Protein AF-A0A7U7JSB1-F1 (afdb_monomer)

Organism: NCBI:txid985002

Sequence (61 aa):
MFGDQRQEATKYVIKEGYQDIYFLNKNGEWYYFEVRSVWRGKHIIRVKDGLLGWRKEIVTE

Radius of gyration: 11.06 Å; Cα contacts (8 Å, |Δi|>4): 91; chains: 1; bounding box: 21×33×19 Å

Structure (mmCIF, N/CA/C/O backbone):
data_AF-A0A7U7JSB1-F1
#
_entry.id   AF-A0A7U7JSB1-F1
#
loop_
_atom_site.group_PDB
_atom_site.id
_atom_site.type_symbol
_atom_site.label_atom_id
_atom_site.label_alt_id
_atom_site.label_comp_id
_atom_site.label_asym_id
_atom_site.label_entity_id
_atom_site.label_seq_id
_atom_site.pdbx_PDB_ins_code
_atom_site.Cartn_x
_atom_site.Cartn_y
_atom_site.Cartn_z
_atom_site.occupancy
_atom_site.B_iso_or_equiv
_atom_site.auth_seq_id
_atom_site.auth_comp_id
_atom_site.auth_asym_id
_atom_site.auth_atom_id
_atom_site.pdbx_PDB_model_num
ATOM 1 N N . MET A 1 1 ? -7.744 17.949 -0.052 1.00 54.41 1 M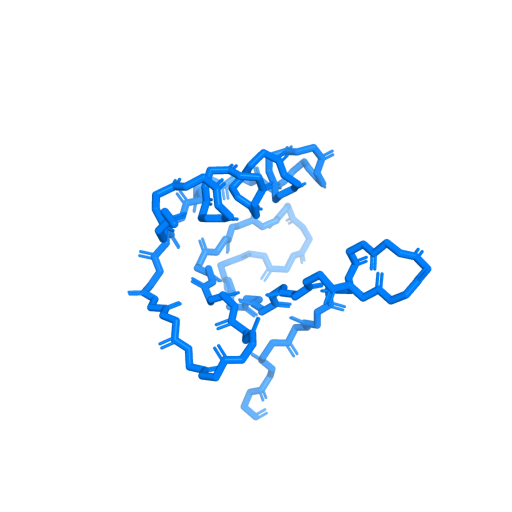ET A N 1
ATOM 2 C CA . MET A 1 1 ? -8.014 17.247 -1.327 1.00 54.41 1 MET A CA 1
ATOM 3 C C . MET A 1 1 ? -7.761 15.752 -1.140 1.00 54.41 1 MET A C 1
ATOM 5 O O . MET A 1 1 ? -6.624 15.314 -1.197 1.00 54.41 1 MET A O 1
ATOM 9 N N . PHE A 1 2 ? -8.798 14.956 -0.857 1.00 54.34 2 PHE A N 1
ATOM 10 C CA . PHE A 1 2 ? -8.654 13.509 -0.600 1.00 54.34 2 PHE A CA 1
ATOM 11 C C . PHE A 1 2 ? -8.183 12.700 -1.824 1.00 54.34 2 PHE A C 1
ATOM 13 O O . PHE A 1 2 ? -7.643 11.607 -1.668 1.00 54.34 2 PHE A O 1
ATOM 20 N N . GLY A 1 3 ? -8.362 13.241 -3.034 1.00 62.75 3 GLY A N 1
ATOM 21 C CA . GLY A 1 3 ? -7.927 12.600 -4.276 1.00 62.75 3 GLY A CA 1
ATOM 22 C C . GLY A 1 3 ? -6.409 12.523 -4.445 1.00 62.75 3 GLY A C 1
ATOM 23 O O . GLY A 1 3 ? -5.938 11.623 -5.131 1.00 62.75 3 GLY A O 1
ATOM 24 N N . ASP A 1 4 ? -5.650 13.416 -3.811 1.00 82.62 4 ASP A N 1
ATOM 25 C CA . ASP A 1 4 ? -4.196 13.498 -3.992 1.00 82.62 4 ASP A CA 1
ATOM 26 C C . ASP A 1 4 ? -3.470 12.403 -3.192 1.00 82.62 4 ASP A C 1
ATOM 28 O O . ASP A 1 4 ? -2.735 11.584 -3.737 1.00 82.62 4 ASP A O 1
ATOM 32 N N . GLN A 1 5 ? -3.819 12.250 -1.910 1.00 87.56 5 GLN A N 1
ATOM 33 C CA . GLN A 1 5 ? -3.221 11.220 -1.052 1.00 87.56 5 GLN A CA 1
ATOM 34 C C . GLN A 1 5 ? -3.529 9.786 -1.508 1.00 87.56 5 GLN A C 1
ATOM 36 O O . GLN A 1 5 ? -2.683 8.903 -1.383 1.00 87.56 5 GLN A O 1
ATOM 41 N N . ARG A 1 6 ? -4.727 9.532 -2.057 1.00 90.81 6 ARG A N 1
ATOM 42 C CA . ARG A 1 6 ? -5.051 8.218 -2.637 1.00 90.81 6 ARG A CA 1
ATOM 43 C C . ARG A 1 6 ? -4.180 7.923 -3.860 1.00 90.81 6 ARG A C 1
ATOM 45 O O . ARG A 1 6 ? -3.761 6.778 -4.043 1.00 90.81 6 ARG A O 1
ATOM 52 N N . GLN A 1 7 ? -3.936 8.921 -4.708 1.00 93.31 7 GLN A N 1
ATOM 53 C CA . GLN A 1 7 ? -3.072 8.756 -5.876 1.00 93.31 7 GLN A CA 1
ATOM 54 C C . GLN A 1 7 ? -1.634 8.461 -5.455 1.00 93.31 7 GLN A C 1
ATOM 56 O O . GLN A 1 7 ? -1.041 7.525 -5.983 1.00 93.31 7 GLN A O 1
ATOM 61 N N . GLU A 1 8 ? -1.107 9.175 -4.461 1.00 94.12 8 GLU A N 1
ATOM 62 C CA . GLU A 1 8 ? 0.230 8.912 -3.921 1.00 94.12 8 GLU A CA 1
ATOM 63 C C . GLU A 1 8 ? 0.345 7.508 -3.306 1.00 94.12 8 GLU A C 1
ATOM 65 O O . GLU A 1 8 ? 1.283 6.778 -3.629 1.00 94.12 8 GLU A O 1
ATOM 70 N N . ALA A 1 9 ? -0.656 7.067 -2.533 1.00 94.69 9 ALA A N 1
ATOM 71 C CA . ALA A 1 9 ? -0.707 5.699 -2.010 1.00 94.69 9 ALA A CA 1
ATOM 72 C C . ALA A 1 9 ? -0.697 4.657 -3.141 1.00 94.69 9 ALA A C 1
ATOM 74 O O . ALA A 1 9 ? 0.025 3.665 -3.083 1.00 94.69 9 ALA A O 1
ATOM 75 N N . THR A 1 10 ? -1.463 4.901 -4.208 1.00 94.88 10 THR A N 1
ATOM 76 C CA . THR A 1 10 ? -1.518 4.005 -5.372 1.00 94.88 10 THR A CA 1
ATOM 77 C C . THR A 1 10 ? -0.169 3.955 -6.097 1.00 94.88 10 THR A C 1
ATOM 79 O O . THR A 1 10 ? 0.313 2.871 -6.416 1.00 94.88 10 THR A O 1
ATOM 82 N N . LYS A 1 11 ? 0.489 5.106 -6.307 1.00 95.25 11 LYS A N 1
ATOM 83 C CA . LYS A 1 11 ? 1.837 5.173 -6.898 1.00 95.25 11 LYS A CA 1
ATOM 84 C C . LYS A 1 11 ? 2.862 4.422 -6.053 1.00 95.25 11 LYS A C 1
ATOM 86 O O . LYS A 1 11 ? 3.715 3.743 -6.617 1.00 95.25 11 LYS A O 1
ATOM 91 N N . TYR A 1 12 ? 2.782 4.532 -4.727 1.00 95.12 12 TYR A N 1
ATOM 92 C CA . TYR A 1 12 ? 3.635 3.771 -3.818 1.00 95.12 12 TYR A CA 1
ATOM 93 C C . TYR A 1 12 ? 3.448 2.258 -4.016 1.00 95.12 12 TYR A C 1
ATOM 95 O O . TYR A 1 12 ? 4.425 1.555 -4.254 1.00 95.12 12 TYR A O 1
ATOM 103 N N . VAL A 1 13 ? 2.205 1.763 -4.036 1.00 95.56 13 VAL A N 1
ATOM 104 C CA . VAL A 1 13 ? 1.920 0.328 -4.239 1.00 95.56 13 VAL A CA 1
ATOM 105 C C . VAL A 1 13 ? 2.382 -0.172 -5.616 1.00 95.56 13 VAL A C 1
ATOM 107 O O . VAL A 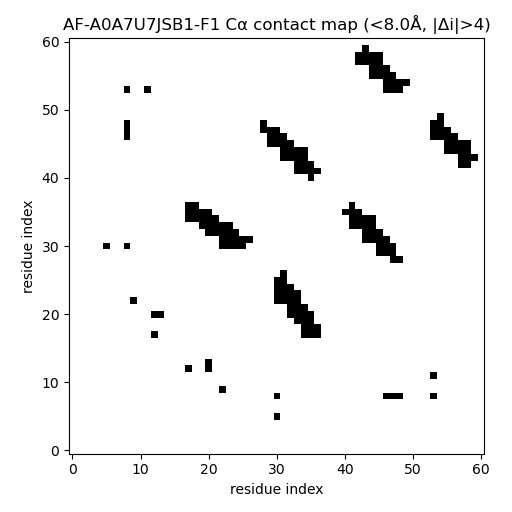1 13 ? 2.896 -1.283 -5.715 1.00 95.56 13 VAL A O 1
ATOM 110 N N . ILE A 1 14 ? 2.269 0.644 -6.670 1.00 94.62 14 ILE A N 1
ATOM 111 C CA . ILE A 1 14 ? 2.805 0.309 -8.003 1.00 94.62 14 ILE A CA 1
ATOM 112 C C . ILE A 1 14 ? 4.336 0.177 -7.962 1.00 94.62 14 ILE A C 1
ATOM 114 O O . ILE A 1 14 ? 4.886 -0.770 -8.523 1.00 94.62 14 ILE A O 1
ATOM 118 N N . LYS A 1 15 ? 5.034 1.094 -7.277 1.00 95.00 15 LYS A N 1
ATOM 119 C CA . LYS A 1 15 ? 6.503 1.061 -7.140 1.00 95.00 15 LYS A CA 1
ATOM 120 C C . LYS A 1 15 ? 7.010 -0.161 -6.372 1.00 95.00 15 LYS A C 1
ATOM 122 O O . LYS A 1 15 ? 8.121 -0.604 -6.634 1.00 95.00 15 LYS A O 1
ATOM 127 N N . GLU A 1 16 ? 6.200 -0.724 -5.478 1.00 93.44 16 GLU A N 1
ATOM 128 C CA . GLU A 1 16 ? 6.516 -1.962 -4.752 1.00 93.44 16 GLU A CA 1
ATOM 129 C C . GLU A 1 16 ? 6.505 -3.218 -5.649 1.00 93.44 16 GLU A C 1
ATOM 131 O O . GLU A 1 16 ? 6.905 -4.293 -5.205 1.00 93.44 16 GLU A O 1
ATOM 136 N N . GLY A 1 17 ? 6.063 -3.107 -6.909 1.00 93.38 17 GLY A N 1
ATOM 137 C CA . GLY A 1 17 ? 6.129 -4.198 -7.887 1.00 93.38 17 GLY A CA 1
ATOM 138 C C . GLY A 1 17 ? 5.022 -5.245 -7.751 1.00 93.38 17 GLY A C 1
ATOM 139 O O . GLY A 1 17 ? 5.154 -6.358 -8.263 1.00 93.38 17 GLY A O 1
ATOM 140 N N . TYR A 1 18 ? 3.928 -4.910 -7.064 1.00 94.38 18 TYR A N 1
ATOM 141 C CA . TYR A 1 18 ? 2.742 -5.758 -7.021 1.00 94.38 18 TYR A CA 1
ATOM 142 C C . TYR A 1 18 ? 2.037 -5.824 -8.382 1.00 94.38 18 TYR A C 1
ATOM 144 O O . TYR A 1 18 ? 2.046 -4.879 -9.169 1.00 94.38 18 TYR A O 1
ATOM 152 N N . GLN A 1 19 ? 1.389 -6.955 -8.632 1.00 93.75 19 GLN A N 1
ATOM 153 C CA . GLN A 1 19 ? 0.502 -7.188 -9.768 1.00 93.75 19 GLN A CA 1
ATOM 154 C C . GLN A 1 19 ? -0.955 -7.059 -9.312 1.00 93.75 19 GLN A C 1
ATOM 156 O O . GLN A 1 19 ? -1.223 -7.114 -8.111 1.00 93.75 19 GLN A O 1
ATOM 161 N N . ASP A 1 20 ? -1.890 -6.919 -10.257 1.00 94.31 20 ASP A N 1
ATOM 162 C CA . ASP A 1 20 ? -3.337 -6.950 -9.989 1.00 94.31 20 ASP A CA 1
ATOM 163 C C . ASP A 1 20 ? -3.747 -6.032 -8.812 1.00 94.31 20 ASP A C 1
ATOM 165 O O . ASP A 1 20 ? -4.353 -6.482 -7.842 1.00 94.31 20 ASP A O 1
ATOM 169 N N . ILE A 1 21 ? -3.337 -4.756 -8.857 1.00 95.94 21 ILE A N 1
ATOM 170 C CA . ILE A 1 21 ? -3.528 -3.794 -7.759 1.00 95.94 21 ILE A CA 1
ATOM 171 C C . ILE A 1 21 ? -4.947 -3.217 -7.801 1.00 95.94 21 ILE A C 1
ATOM 173 O O . ILE A 1 21 ? -5.284 -2.444 -8.700 1.00 95.94 21 ILE A O 1
ATOM 177 N N . TYR A 1 22 ? -5.743 -3.502 -6.772 1.00 96.25 22 TYR A N 1
ATOM 178 C CA . TYR A 1 22 ? -7.095 -2.974 -6.605 1.00 96.25 22 TYR A CA 1
ATOM 179 C C . TYR A 1 22 ? -7.228 -2.221 -5.285 1.00 96.25 22 TYR A C 1
ATOM 181 O O . TYR A 1 22 ? -6.991 -2.761 -4.207 1.00 96.25 22 TYR A O 1
ATOM 189 N N . PHE A 1 23 ? -7.639 -0.955 -5.357 1.00 95.75 23 PHE A N 1
ATOM 190 C CA . PHE A 1 23 ? -7.972 -0.178 -4.165 1.00 95.75 23 PHE A CA 1
ATOM 191 C C . PHE A 1 23 ? -9.292 -0.673 -3.568 1.00 95.75 23 PHE A C 1
ATOM 193 O O . PHE A 1 23 ? -10.311 -0.669 -4.256 1.00 95.75 23 PHE A O 1
ATOM 200 N N . LEU A 1 24 ? -9.274 -1.045 -2.288 1.00 95.75 24 LEU A N 1
ATOM 201 C CA . LEU A 1 24 ? -10.449 -1.547 -1.577 1.00 95.75 24 LEU A CA 1
ATOM 202 C C . LEU A 1 24 ? -11.189 -0.410 -0.878 1.00 95.75 24 LEU A C 1
ATOM 204 O O . LEU A 1 24 ? -12.324 -0.079 -1.214 1.00 95.75 24 LEU A O 1
ATOM 208 N N . ASN A 1 25 ? -10.543 0.192 0.117 1.00 95.19 25 ASN A N 1
ATOM 209 C CA . ASN A 1 25 ? -11.121 1.257 0.920 1.00 95.19 25 ASN A CA 1
ATOM 210 C C . ASN A 1 25 ? -10.029 2.060 1.642 1.00 95.19 25 ASN A C 1
ATOM 212 O O . ASN A 1 25 ? -8.831 1.775 1.561 1.00 95.19 25 ASN A O 1
ATOM 216 N N . LYS A 1 26 ? -10.470 3.089 2.362 1.00 94.50 26 LYS A N 1
ATOM 217 C CA . LYS A 1 26 ? -9.657 3.827 3.324 1.00 94.50 26 LYS A CA 1
ATOM 218 C C . LYS A 1 26 ? -10.308 3.698 4.696 1.00 94.50 26 LYS A C 1
ATOM 220 O O . LYS A 1 26 ? -11.506 3.940 4.816 1.00 94.50 26 LYS A O 1
ATOM 225 N N . ASN A 1 27 ? -9.523 3.371 5.718 1.00 94.19 27 ASN A N 1
ATOM 226 C CA . ASN A 1 27 ? -9.966 3.377 7.110 1.00 94.19 27 ASN A CA 1
ATOM 227 C C . ASN A 1 27 ? -8.944 4.131 7.971 1.00 94.19 27 ASN A C 1
ATOM 229 O O . ASN A 1 27 ? -7.796 3.701 8.115 1.00 94.19 27 ASN A O 1
ATOM 233 N N . GLY A 1 28 ? -9.353 5.282 8.510 1.00 92.88 28 GLY A N 1
ATOM 234 C CA . GLY A 1 28 ? -8.452 6.210 9.190 1.00 92.88 28 GLY A CA 1
ATOM 235 C C . GLY A 1 28 ? -7.329 6.680 8.262 1.00 92.88 28 GLY A C 1
ATOM 236 O O . GLY A 1 28 ? -7.579 7.192 7.171 1.00 92.88 28 GLY A O 1
ATOM 237 N N . GLU A 1 29 ? -6.084 6.487 8.689 1.00 93.81 29 GLU A N 1
ATOM 238 C CA . GLU A 1 29 ? -4.885 6.819 7.905 1.00 93.81 29 GLU A CA 1
ATOM 239 C C . GLU A 1 29 ? -4.511 5.744 6.873 1.00 93.81 29 GLU A C 1
ATOM 241 O O . GLU A 1 29 ? -3.679 5.990 6.002 1.00 93.81 29 GLU A O 1
ATOM 246 N N . TRP A 1 30 ? -5.106 4.553 6.963 1.00 96.25 30 TRP A N 1
ATOM 247 C CA . TRP A 1 30 ? -4.726 3.399 6.157 1.00 96.25 30 TRP A CA 1
AT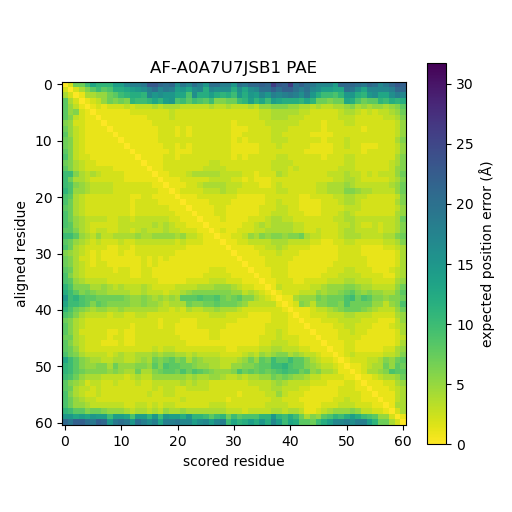OM 248 C C . TRP A 1 30 ? -5.528 3.313 4.860 1.00 96.25 30 TRP A C 1
ATOM 250 O O . TRP A 1 30 ? -6.758 3.379 4.863 1.00 96.25 30 TRP A O 1
ATOM 260 N N . TYR A 1 31 ? -4.819 3.087 3.759 1.00 96.62 31 TYR A N 1
ATOM 261 C CA . TYR A 1 31 ? -5.354 2.758 2.444 1.00 96.62 31 TYR A CA 1
ATOM 262 C C . TYR A 1 31 ? -5.164 1.264 2.199 1.00 96.62 31 TYR A C 1
ATOM 264 O O . TYR A 1 31 ? -4.039 0.768 2.253 1.00 96.62 31 TYR A O 1
ATOM 272 N N . TYR A 1 32 ? -6.254 0.551 1.942 1.00 97.12 32 TYR A N 1
ATOM 273 C CA . TYR A 1 32 ? -6.251 -0.895 1.758 1.00 97.12 32 TYR A CA 1
ATOM 274 C C . TYR A 1 32 ? -6.260 -1.237 0.275 1.00 97.12 32 TYR A C 1
ATOM 276 O O . TYR A 1 32 ? -7.030 -0.668 -0.504 1.00 97.12 32 TYR A O 1
ATOM 284 N N . PHE A 1 33 ? -5.416 -2.191 -0.095 1.00 97.19 33 PHE A N 1
ATOM 285 C CA . PHE A 1 33 ? -5.284 -2.681 -1.454 1.00 97.19 33 PHE A CA 1
ATOM 286 C C . PHE A 1 33 ? -5.309 -4.199 -1.458 1.00 97.19 33 PHE A C 1
ATOM 288 O O . PHE A 1 33 ? -4.640 -4.847 -0.656 1.00 97.19 33 PHE A O 1
ATOM 295 N N . GLU A 1 34 ? -6.050 -4.755 -2.399 1.00 97.12 34 GLU A N 1
ATOM 296 C CA . GLU A 1 34 ? -5.871 -6.127 -2.828 1.00 97.12 34 GLU A CA 1
ATOM 297 C C . GLU A 1 34 ? -4.783 -6.138 -3.898 1.00 97.12 34 GLU A C 1
ATOM 299 O O . GLU A 1 34 ? -4.795 -5.323 -4.820 1.00 97.12 34 GLU A O 1
ATOM 304 N N . VAL A 1 35 ? -3.807 -7.020 -3.735 1.00 96.75 35 VAL A N 1
ATOM 305 C CA . VAL A 1 35 ? -2.641 -7.118 -4.608 1.00 96.75 35 VAL A CA 1
ATOM 306 C C . VAL A 1 35 ? -2.299 -8.576 -4.856 1.00 96.75 35 VAL A C 1
ATOM 308 O O . VAL A 1 35 ? -2.662 -9.471 -4.090 1.00 96.75 35 VAL A O 1
ATOM 311 N N . ARG A 1 36 ? -1.526 -8.823 -5.906 1.00 95.25 36 ARG A N 1
ATOM 312 C CA . ARG A 1 36 ? -0.920 -10.118 -6.180 1.00 95.25 36 ARG A CA 1
ATOM 313 C C . ARG A 1 36 ? 0.596 -10.002 -6.177 1.00 95.25 36 ARG A C 1
ATOM 315 O O . ARG A 1 36 ? 1.168 -9.089 -6.765 1.00 95.25 36 ARG A O 1
ATOM 322 N N . SER A 1 37 ? 1.264 -10.949 -5.530 1.00 92.56 37 SER A N 1
ATOM 323 C CA . SER A 1 37 ? 2.710 -11.139 -5.666 1.00 92.56 37 SER A CA 1
ATOM 324 C C . SER A 1 37 ? 3.014 -12.537 -6.184 1.00 92.56 37 SER A C 1
ATOM 326 O O . SER A 1 37 ? 2.247 -13.474 -5.964 1.00 92.56 37 SER A O 1
ATOM 328 N N . VAL A 1 38 ? 4.155 -12.685 -6.859 1.00 89.12 38 VAL A N 1
ATOM 329 C CA . VAL A 1 38 ? 4.594 -13.974 -7.420 1.00 89.12 38 VAL A CA 1
ATOM 330 C C . VAL A 1 38 ? 4.715 -15.044 -6.328 1.00 89.12 38 VAL A C 1
ATOM 332 O O . VAL A 1 38 ? 4.304 -16.179 -6.531 1.00 89.12 38 VAL A O 1
ATOM 335 N N . TRP A 1 39 ? 5.216 -14.666 -5.148 1.00 86.00 39 TRP A N 1
ATOM 336 C CA . TRP A 1 39 ? 5.521 -15.600 -4.060 1.00 86.00 39 TRP A CA 1
ATOM 337 C C . TRP A 1 39 ? 4.345 -15.902 -3.125 1.00 86.00 39 TRP A C 1
ATOM 339 O O . TRP A 1 39 ? 4.296 -16.983 -2.549 1.00 86.00 39 TRP A O 1
ATOM 349 N N . ARG A 1 40 ? 3.412 -14.957 -2.934 1.00 87.00 40 ARG A N 1
ATOM 350 C CA . ARG A 1 40 ? 2.312 -15.081 -1.953 1.00 87.00 40 ARG A CA 1
ATOM 351 C C . ARG A 1 40 ? 0.930 -15.172 -2.603 1.00 87.00 40 ARG A C 1
ATOM 353 O O . ARG A 1 40 ? -0.059 -15.363 -1.907 1.00 87.00 40 ARG A O 1
ATOM 360 N N . GLY A 1 41 ? 0.851 -15.025 -3.925 1.00 92.56 41 GLY A N 1
ATOM 361 C CA . GLY A 1 41 ? -0.417 -14.948 -4.634 1.00 92.56 41 GLY A CA 1
ATOM 362 C C . GLY A 1 41 ? -1.209 -13.702 -4.241 1.00 92.56 41 GLY A C 1
ATOM 363 O O . GLY A 1 41 ? -0.642 -12.645 -3.945 1.00 92.56 41 GLY A O 1
ATOM 364 N N . LYS A 1 42 ? -2.534 -13.827 -4.279 1.00 95.56 42 LYS A N 1
ATOM 365 C CA . LYS A 1 42 ? -3.485 -12.754 -3.989 1.00 95.56 42 LYS A CA 1
ATOM 366 C C . LYS A 1 42 ? -3.601 -12.531 -2.475 1.00 95.56 42 LYS A C 1
ATOM 368 O O . LYS A 1 42 ? -3.841 -13.482 -1.742 1.00 95.56 42 LYS A O 1
ATOM 373 N N . HIS A 1 43 ? -3.416 -11.298 -2.011 1.00 95.50 43 HIS A N 1
ATOM 374 C CA . HIS A 1 43 ? -3.499 -10.930 -0.594 1.00 95.50 43 HIS A CA 1
ATOM 375 C C . HIS A 1 43 ? -3.834 -9.446 -0.419 1.00 95.50 43 HIS A C 1
ATOM 377 O O . HIS A 1 43 ? -3.765 -8.661 -1.364 1.00 95.50 43 HIS A O 1
ATOM 383 N N . ILE A 1 44 ? -4.184 -9.057 0.807 1.00 96.94 44 ILE A N 1
ATOM 384 C CA . ILE A 1 44 ? -4.494 -7.670 1.149 1.00 96.94 44 ILE A C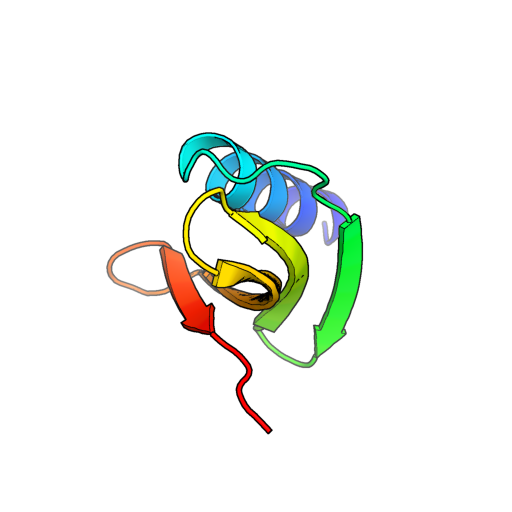A 1
ATOM 385 C C . ILE A 1 44 ? -3.289 -7.034 1.841 1.00 96.94 44 ILE A C 1
ATOM 387 O O . ILE A 1 44 ? -2.663 -7.619 2.728 1.00 96.94 44 ILE A O 1
ATOM 391 N N . ILE A 1 45 ? -2.982 -5.805 1.445 1.00 96.88 45 ILE A N 1
ATOM 392 C CA . ILE A 1 45 ? -2.048 -4.927 2.140 1.00 96.88 45 ILE A CA 1
ATOM 393 C C . ILE A 1 45 ? -2.762 -3.656 2.582 1.00 96.88 45 ILE A C 1
ATOM 395 O O . ILE A 1 45 ? -3.767 -3.241 2.001 1.00 96.88 45 ILE A O 1
ATOM 399 N N . ARG A 1 46 ? -2.200 -3.000 3.588 1.00 97.12 46 ARG A N 1
ATOM 400 C CA . ARG A 1 46 ? -2.543 -1.630 3.947 1.00 97.12 46 ARG A CA 1
ATOM 401 C C . ARG A 1 46 ? -1.302 -0.759 3.920 1.00 97.12 46 ARG A C 1
ATOM 403 O O . ARG A 1 46 ? -0.230 -1.180 4.357 1.00 97.12 46 ARG A O 1
ATOM 410 N N . VAL A 1 47 ? -1.454 0.457 3.412 1.00 96.75 47 VAL A N 1
ATOM 411 C C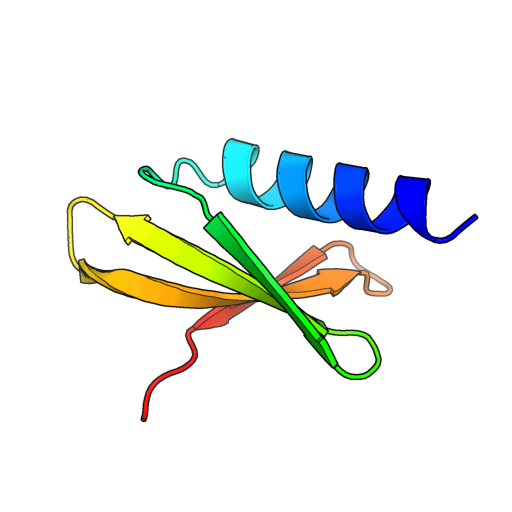A . VAL A 1 47 ? -0.385 1.455 3.373 1.00 96.75 47 VAL A CA 1
ATOM 412 C C . VAL A 1 47 ? -0.850 2.752 4.006 1.00 96.75 47 VAL A C 1
ATOM 414 O O . VAL A 1 47 ? -2.018 3.122 3.884 1.00 96.75 47 VAL A O 1
ATOM 417 N N . LYS A 1 48 ? 0.049 3.446 4.692 1.00 95.69 48 LYS A N 1
ATOM 418 C CA . LYS A 1 48 ? -0.204 4.807 5.156 1.00 95.69 48 LYS A CA 1
ATOM 419 C C . LYS A 1 48 ? 1.037 5.659 5.029 1.00 95.69 48 LYS A C 1
ATOM 421 O O . LYS A 1 48 ? 2.152 5.144 5.116 1.00 95.69 48 LYS A O 1
ATOM 426 N N . ASP A 1 49 ? 0.816 6.949 4.846 1.00 93.25 49 ASP A N 1
ATOM 427 C CA . ASP A 1 49 ? 1.886 7.929 4.918 1.00 93.25 49 ASP A CA 1
ATOM 428 C C . ASP A 1 49 ? 2.328 8.105 6.379 1.00 93.25 49 ASP A C 1
ATOM 430 O O . ASP A 1 49 ? 1.517 8.009 7.305 1.00 93.25 49 ASP A O 1
ATOM 434 N N . GLY A 1 50 ? 3.623 8.293 6.595 1.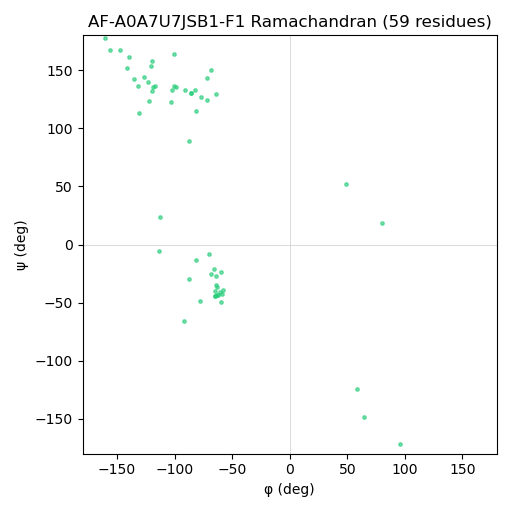00 89.50 50 GLY A N 1
ATOM 435 C CA . GLY A 1 50 ? 4.238 8.339 7.915 1.00 89.50 50 GLY A CA 1
ATOM 436 C C . GLY A 1 50 ? 5.433 9.282 7.942 1.00 89.50 50 GLY A C 1
ATOM 437 O O . GLY A 1 50 ? 5.946 9.694 6.907 1.00 89.50 50 GLY A O 1
ATOM 438 N N . LEU A 1 51 ? 5.919 9.605 9.144 1.00 85.81 51 LEU A N 1
ATOM 439 C CA . LEU A 1 51 ? 6.979 10.609 9.328 1.00 85.81 51 LEU A CA 1
ATOM 440 C C . LEU A 1 51 ? 8.297 10.273 8.598 1.00 85.81 51 LEU A C 1
ATOM 442 O O . LEU A 1 51 ? 9.087 11.164 8.311 1.00 85.81 51 LEU A O 1
ATOM 446 N N . LEU A 1 52 ? 8.534 8.986 8.323 1.00 89.06 52 LEU A N 1
ATOM 447 C CA . LEU A 1 52 ? 9.721 8.462 7.636 1.00 89.06 52 LEU A CA 1
ATOM 448 C C . LEU A 1 52 ? 9.374 7.871 6.257 1.00 89.06 52 LEU A C 1
ATOM 450 O O . LEU A 1 52 ? 10.088 7.011 5.747 1.00 89.06 52 LEU A O 1
ATOM 454 N N . GLY A 1 53 ? 8.263 8.319 5.670 1.00 90.75 53 GLY A N 1
ATOM 455 C CA . GLY A 1 53 ? 7.728 7.823 4.409 1.00 90.75 53 GLY A CA 1
ATOM 456 C C . GLY A 1 53 ? 6.646 6.760 4.584 1.00 90.75 53 GLY A C 1
ATOM 457 O O . GLY A 1 53 ? 6.149 6.494 5.683 1.00 90.75 53 GLY A O 1
ATOM 458 N N . TRP A 1 54 ? 6.271 6.159 3.456 1.00 93.94 54 TRP A N 1
ATOM 459 C CA . TRP A 1 54 ? 5.182 5.195 3.379 1.00 93.94 54 TRP A CA 1
ATOM 460 C C . TRP A 1 54 ? 5.479 3.933 4.186 1.00 93.94 54 TRP A C 1
ATOM 462 O O . TRP A 1 54 ? 6.511 3.283 4.024 1.00 93.94 54 TRP A O 1
ATOM 472 N N . ARG A 1 55 ? 4.520 3.554 5.026 1.00 95.06 55 ARG A N 1
ATOM 473 C CA . ARG A 1 55 ? 4.526 2.299 5.771 1.00 95.06 55 ARG A CA 1
ATOM 474 C C . ARG A 1 55 ? 3.579 1.312 5.106 1.00 95.06 55 ARG A C 1
ATOM 476 O O . ARG A 1 55 ? 2.432 1.661 4.838 1.00 95.06 55 ARG A O 1
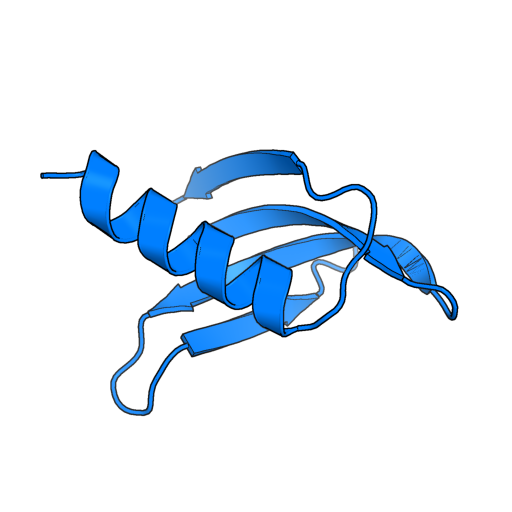ATOM 483 N N . LYS A 1 56 ? 4.040 0.077 4.907 1.00 94.94 56 LYS A N 1
ATOM 484 C CA . LYS A 1 56 ? 3.275 -1.039 4.333 1.00 94.94 56 LYS A CA 1
ATOM 485 C C . LYS A 1 56 ? 3.124 -2.170 5.339 1.00 94.94 56 LYS A C 1
ATOM 487 O O . LYS A 1 56 ? 4.098 -2.566 5.972 1.00 94.94 56 LYS A O 1
ATOM 492 N N . GLU A 1 57 ? 1.926 -2.734 5.427 1.00 95.94 57 GLU A N 1
ATOM 493 C CA . GLU A 1 57 ? 1.636 -3.909 6.247 1.00 95.94 57 GLU A CA 1
ATOM 494 C C . GLU A 1 57 ? 0.780 -4.907 5.467 1.00 95.94 57 GLU A C 1
ATOM 496 O O . GLU A 1 57 ? -0.107 -4.516 4.710 1.00 95.94 57 GLU A O 1
ATOM 501 N N . ILE A 1 58 ? 1.045 -6.201 5.652 1.00 94.88 58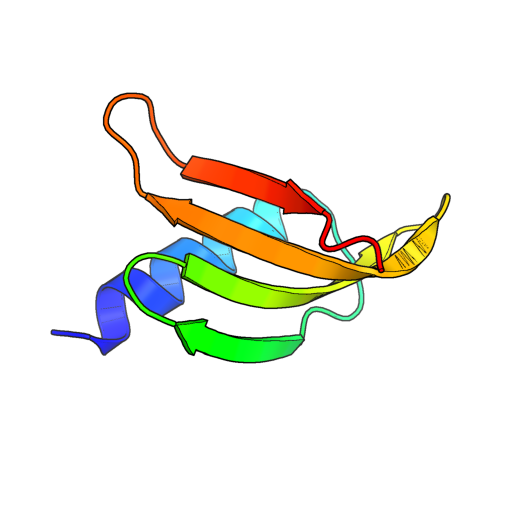 ILE A N 1
ATOM 502 C CA . ILE A 1 58 ? 0.211 -7.270 5.096 1.00 94.88 58 ILE A CA 1
ATOM 503 C C . ILE A 1 58 ? -0.919 -7.532 6.084 1.00 94.88 58 ILE A C 1
ATOM 505 O O . ILE A 1 58 ? -0.675 -7.699 7.278 1.00 94.88 58 ILE A O 1
ATOM 509 N N . VAL A 1 59 ? -2.148 -7.556 5.580 1.00 93.19 59 VAL A N 1
ATOM 510 C CA . VAL A 1 59 ? -3.329 -7.893 6.370 1.00 93.19 59 VAL A CA 1
ATOM 511 C C . VAL A 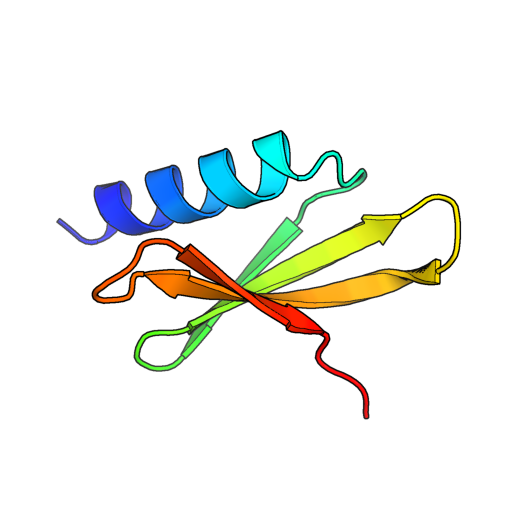1 59 ? -3.467 -9.412 6.317 1.00 93.19 59 VAL A C 1
ATOM 513 O O . VAL A 1 59 ? -4.045 -9.959 5.383 1.00 93.19 59 VAL A O 1
ATOM 516 N N . THR A 1 60 ? -2.825 -10.097 7.259 1.00 75.81 60 THR A N 1
ATOM 517 C CA . THR A 1 60 ? -3.100 -11.512 7.541 1.00 75.81 60 THR A CA 1
ATOM 518 C C . THR A 1 60 ? -4.323 -11.600 8.442 1.00 75.81 60 THR A C 1
ATOM 520 O O . THR A 1 60 ? -4.403 -10.842 9.411 1.00 75.81 60 THR A O 1
ATOM 523 N N . GLU A 1 61 ? -5.257 -12.487 8.095 1.00 56.56 61 GLU A N 1
ATOM 524 C CA . GLU A 1 61 ? -6.239 -13.026 9.047 1.00 56.56 61 GLU A CA 1
ATOM 525 C C . GLU A 1 61 ? -5.537 -13.749 10.203 1.00 56.56 61 GLU A C 1
ATOM 527 O O . GLU A 1 61 ? -4.461 -14.352 9.956 1.00 56.56 61 GLU A O 1
#

pLDDT: mean 91.07, std 9.83, range [54.34, 97.19]

Nearest PDB structures (foldseek):
  1v0o-assembly1_A  TM=8.058E-01  e=2.013E+00  Plasmodium falciparum
  8w7s-assembly1_H  TM=6.443E-01  e=2.563E+00  Saccharomyces cerevisiae S288C
  4c8s-assembly1_B  TM=6.073E-01  e=8.072E+00  Saccharomyces cerevisiae
  4yhc-assembly2_B  TM=5.648E-01  e=5.968E+00  Schizosaccharomyces pombe 972h-

Mean predicted aligned error: 3.82 Å

Solvent-accessible surface area (backbone atoms only — not comparable to full-atom values): 3671 Å² total; per-residue (Å²): 119,76,70,56,61,53,47,52,52,50,53,52,51,54,73,72,67,51,40,78,77,40,84,72,51,74,60,90,76,32,40,31,30,39,32,26,41,94,91,72,41,75,46,43,36,35,34,29,83,47,100,90,47,77,45,78,46,74,61,75,132

Foldseek 3Di:
DVVVQVVVVVVVVVVVVWAPWDFDDDDDQWTKIFTADPVPGTFIKIWGADPVGIDIDTDDD

Secondary structure (DSSP, 8-state):
-HHHHHHHHHHHHHHTT-EEEEEEEEETTEEEEEEEETTTEEEEEEEE--BTB-EEEEE--